Protein AF-A0A947AIE7-F1 (afdb_monomer_lite)

Sequence (116 aa):
MRTQAESRNRYVVKILIRVISNIIIFTGLVLLILVLYNAALGTLSNLVFEGSTDSSLWNVIAIGLSLPVPLHVISIGLLLQKKWLPHRWVKISWIAIILSGCWLGIALFIKLFLLK

Radius of gyration: 18.84 Å; chains: 1; bounding box: 40×26×60 Å

pLDDT: mean 79.63, std 7.39, range [48.53, 90.94]

Structure (mmCIF, N/CA/C/O backbone):
data_AF-A0A947AIE7-F1
#
_entry.id   AF-A0A947AIE7-F1
#
loop_
_atom_site.group_PDB
_atom_site.id
_atom_site.type_symbol
_atom_site.label_atom_id
_atom_site.label_alt_id
_atom_site.label_comp_id
_atom_site.label_asym_id
_atom_site.label_entity_id
_atom_site.label_seq_id
_atom_site.pdbx_PDB_ins_code
_atom_site.Cartn_x
_atom_site.Cartn_y
_atom_site.Cartn_z
_atom_site.occupancy
_atom_site.B_iso_or_equiv
_atom_site.auth_seq_id
_atom_site.auth_comp_id
_atom_site.auth_asym_id
_atom_site.auth_atom_id
_atom_site.pdbx_PDB_model_num
ATOM 1 N N . MET A 1 1 ? -28.083 10.009 35.141 1.00 57.44 1 MET A N 1
ATOM 2 C CA . MET A 1 1 ? -28.561 9.648 33.782 1.00 57.44 1 MET A CA 1
ATOM 3 C C . MET A 1 1 ? -27.660 10.102 32.617 1.00 57.44 1 MET A C 1
ATOM 5 O O . MET A 1 1 ? -27.768 9.503 31.558 1.00 57.44 1 MET A O 1
ATOM 9 N N . ARG A 1 2 ? -26.722 11.060 32.765 1.00 59.16 2 ARG A N 1
ATOM 10 C CA . ARG A 1 2 ? -25.789 11.459 31.674 1.00 59.16 2 ARG A CA 1
ATOM 11 C C . ARG A 1 2 ? -24.783 10.372 31.232 1.00 59.16 2 ARG A C 1
ATOM 13 O O . ARG A 1 2 ? -24.287 10.413 30.114 1.00 59.16 2 ARG A O 1
ATOM 20 N N . THR A 1 3 ? -24.539 9.359 32.061 1.00 70.25 3 THR A N 1
ATOM 21 C CA . THR A 1 3 ? -23.509 8.326 31.848 1.00 70.25 3 THR A CA 1
ATOM 22 C C . THR A 1 3 ? -23.834 7.294 30.759 1.00 70.25 3 THR A C 1
ATOM 24 O O . THR A 1 3 ? -22.915 6.737 30.159 1.00 70.25 3 THR A O 1
ATOM 27 N N . GLN A 1 4 ? -25.113 7.038 30.456 1.00 70.19 4 GLN A N 1
ATOM 28 C CA . GLN A 1 4 ? -25.490 6.068 29.413 1.00 70.19 4 GLN A CA 1
ATOM 29 C C . GLN A 1 4 ? -25.453 6.652 27.992 1.00 70.19 4 GLN A C 1
ATOM 31 O O . GLN A 1 4 ? -25.130 5.939 27.042 1.00 70.19 4 GLN A O 1
ATOM 36 N N . ALA A 1 5 ? -25.727 7.950 27.832 1.00 72.75 5 ALA A N 1
ATOM 37 C CA . ALA A 1 5 ? -25.658 8.610 26.528 1.00 72.75 5 ALA A CA 1
ATOM 38 C C . ALA A 1 5 ? -24.204 8.735 26.030 1.00 72.75 5 ALA A C 1
ATOM 40 O O . ALA A 1 5 ? -23.914 8.431 24.872 1.00 72.75 5 ALA A O 1
ATOM 41 N N . GLU A 1 6 ? -23.265 9.088 26.916 1.00 75.00 6 GLU A N 1
ATOM 42 C CA . GLU A 1 6 ? -21.835 9.158 26.580 1.00 75.00 6 GLU A CA 1
ATOM 43 C C . GLU A 1 6 ? -21.228 7.793 26.245 1.00 75.00 6 GLU A C 1
ATOM 45 O O . GLU A 1 6 ? -20.377 7.690 25.356 1.00 75.00 6 GLU A O 1
ATOM 50 N N . SER A 1 7 ? -21.646 6.726 26.937 1.00 76.00 7 SER A N 1
ATOM 51 C CA 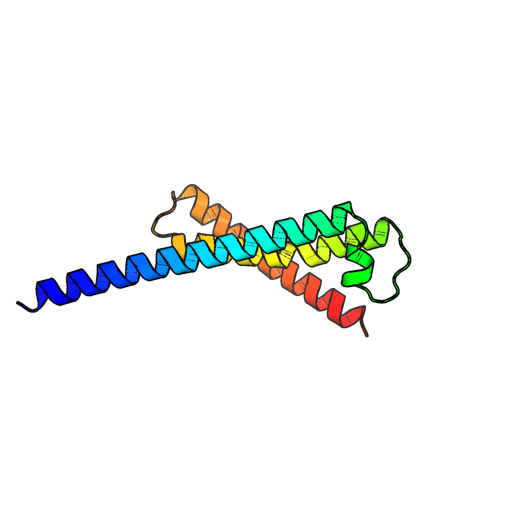. SER A 1 7 ? -21.145 5.384 26.639 1.00 76.00 7 SER A CA 1
ATOM 52 C C . SER A 1 7 ? -21.589 4.946 25.243 1.00 76.00 7 SER A C 1
ATOM 54 O O . SER A 1 7 ? -20.730 4.581 24.436 1.00 76.00 7 SER A O 1
ATOM 56 N N . ARG A 1 8 ? -22.882 5.086 24.913 1.00 80.06 8 ARG A N 1
ATOM 57 C CA . ARG A 1 8 ? -23.438 4.775 23.586 1.00 80.06 8 ARG A CA 1
ATOM 58 C C . ARG A 1 8 ? -22.732 5.559 22.476 1.00 80.06 8 ARG A C 1
ATOM 60 O O . ARG A 1 8 ? -22.344 4.956 21.478 1.00 80.06 8 ARG A O 1
ATOM 67 N N . ASN A 1 9 ? -22.483 6.855 22.671 1.00 83.81 9 ASN A N 1
ATOM 68 C CA . ASN A 1 9 ? -21.818 7.682 21.660 1.00 83.81 9 ASN A CA 1
ATOM 69 C C . ASN A 1 9 ? -20.382 7.195 21.370 1.00 83.81 9 ASN A C 1
ATOM 71 O O . ASN A 1 9 ? -19.982 7.041 20.216 1.00 83.81 9 ASN A O 1
ATOM 75 N N . ARG A 1 10 ? -19.623 6.815 22.410 1.00 82.88 10 ARG A N 1
ATOM 76 C CA . ARG A 1 10 ? -18.279 6.228 22.239 1.00 82.88 10 ARG A CA 1
ATOM 77 C C . ARG A 1 10 ? -18.295 4.887 21.501 1.00 82.88 10 ARG A C 1
ATOM 79 O O . ARG A 1 10 ? -17.338 4.593 20.785 1.00 82.88 10 ARG A O 1
ATOM 86 N N . TYR A 1 11 ? -19.337 4.073 21.665 1.00 84.56 11 TYR A N 1
ATOM 87 C CA . TYR A 1 11 ? -19.480 2.817 20.920 1.00 84.56 11 TYR A CA 1
ATOM 88 C C . TYR A 1 11 ? -19.769 3.060 19.436 1.00 84.56 11 TYR A C 1
ATOM 90 O O . TYR A 1 11 ? -19.112 2.454 18.591 1.00 84.56 11 TYR A O 1
ATOM 98 N N . VAL A 1 12 ? -20.679 3.983 19.114 1.00 87.12 12 VAL A N 1
ATOM 99 C CA . VAL A 1 12 ? -21.018 4.323 17.721 1.00 87.12 12 VAL A CA 1
ATOM 100 C C . VAL A 1 12 ? -19.797 4.868 16.980 1.00 87.12 12 VAL A C 1
ATOM 102 O O . VAL A 1 12 ? -19.469 4.384 15.898 1.00 87.12 12 VAL A O 1
ATOM 105 N N . VAL A 1 13 ? -19.053 5.792 17.597 1.00 85.94 13 VAL A N 1
ATOM 106 C CA . VAL A 1 13 ? -17.818 6.346 17.016 1.00 85.94 13 VAL A CA 1
ATOM 107 C C . VAL A 1 13 ? -16.781 5.250 16.752 1.00 85.94 13 VAL A C 1
ATOM 109 O O . VAL A 1 13 ? -16.167 5.215 15.687 1.00 85.94 13 VAL A O 1
ATOM 112 N N . LYS A 1 14 ? -16.605 4.307 17.685 1.00 84.75 14 LYS A N 1
ATOM 113 C CA . LYS A 1 14 ? -15.694 3.164 17.513 1.00 84.75 14 LYS A CA 1
ATOM 114 C C . LYS A 1 14 ? -16.080 2.276 16.326 1.00 84.75 14 LYS A C 1
ATOM 116 O O . LYS A 1 14 ? -15.194 1.847 15.589 1.00 84.75 14 LYS A O 1
ATOM 121 N N . ILE A 1 15 ? -17.373 2.003 16.147 1.00 88.12 15 ILE A N 1
ATOM 122 C CA . ILE A 1 15 ? -17.880 1.200 15.026 1.00 88.12 15 ILE A CA 1
ATOM 123 C C . ILE A 1 15 ? -17.669 1.944 13.706 1.00 88.12 15 ILE A C 1
ATOM 125 O O . ILE A 1 15 ? -17.127 1.358 12.774 1.00 88.12 15 ILE A O 1
ATOM 129 N N . LEU A 1 16 ? -18.005 3.236 13.646 1.00 88.75 16 LEU A N 1
ATOM 130 C CA . LEU A 1 16 ? -17.799 4.067 12.455 1.00 88.75 16 LEU A CA 1
ATOM 131 C C . LEU A 1 16 ? -16.334 4.086 12.018 1.00 88.75 16 LEU A C 1
ATOM 133 O O . LEU A 1 16 ? -16.043 3.805 10.859 1.00 88.75 16 LEU A O 1
ATOM 137 N N . ILE A 1 17 ? -15.404 4.329 12.947 1.00 86.75 17 ILE A N 1
ATOM 138 C CA . ILE A 1 17 ? -13.964 4.305 12.649 1.00 86.75 17 ILE A CA 1
ATOM 139 C C . ILE A 1 17 ? -13.557 2.941 12.085 1.00 86.75 17 ILE A C 1
ATOM 141 O O . ILE A 1 17 ? -12.791 2.876 11.124 1.00 86.75 17 ILE A O 1
ATOM 145 N N . ARG A 1 18 ? -14.079 1.844 12.645 1.00 85.81 18 ARG A N 1
ATOM 146 C CA . ARG A 1 18 ? -13.770 0.489 12.175 1.00 85.81 18 ARG A CA 1
ATOM 147 C C . ARG A 1 18 ? -14.294 0.237 10.760 1.00 85.81 18 ARG A C 1
ATOM 149 O O . ARG A 1 18 ? -13.549 -0.298 9.944 1.00 85.81 18 ARG A O 1
ATOM 156 N N . VAL A 1 19 ? -15.527 0.653 10.467 1.00 89.44 19 VAL A N 1
ATOM 157 C CA . VAL A 1 19 ? -16.142 0.540 9.134 1.00 89.44 19 VAL A CA 1
ATOM 158 C C . VAL A 1 19 ? -15.362 1.364 8.113 1.00 89.44 19 VAL A C 1
ATOM 160 O O . VAL A 1 19 ? -14.940 0.818 7.099 1.00 89.44 19 VAL A O 1
ATOM 163 N N . ILE A 1 20 ? -15.083 2.636 8.411 1.00 88.88 20 ILE A N 1
ATOM 164 C CA . ILE A 1 20 ? -14.309 3.526 7.531 1.00 88.88 20 ILE A CA 1
ATOM 165 C C . ILE A 1 20 ? -12.923 2.940 7.263 1.00 88.88 20 ILE A C 1
ATOM 167 O O . ILE A 1 20 ? -12.481 2.886 6.121 1.00 88.88 20 ILE A O 1
ATOM 171 N N . SER A 1 21 ? -12.252 2.441 8.299 1.00 85.56 21 SER A N 1
ATOM 172 C CA . SER A 1 21 ? -10.925 1.849 8.133 1.00 85.56 21 SER A CA 1
ATOM 173 C C . SER A 1 21 ? -10.958 0.594 7.258 1.00 85.56 21 SER A C 1
ATOM 175 O O . SER A 1 21 ? -10.076 0.416 6.427 1.00 85.56 21 SER A O 1
ATOM 177 N N . ASN A 1 22 ? -11.983 -0.256 7.401 1.00 87.00 22 ASN A N 1
ATOM 178 C CA . ASN A 1 22 ? -12.164 -1.416 6.525 1.00 87.00 22 ASN A CA 1
ATOM 179 C C . ASN A 1 22 ? -12.408 -0.996 5.072 1.00 87.00 22 ASN A C 1
ATOM 181 O O . ASN A 1 22 ? -11.838 -1.609 4.176 1.00 87.00 22 ASN A O 1
ATOM 185 N N . ILE A 1 23 ? -13.202 0.055 4.839 1.00 90.94 23 ILE A N 1
ATOM 186 C CA . ILE A 1 23 ? -13.426 0.603 3.495 1.00 90.94 23 ILE A CA 1
ATOM 187 C C . ILE A 1 23 ? -12.104 1.097 2.902 1.00 90.94 23 ILE A C 1
ATOM 189 O O . ILE A 1 23 ? -11.785 0.749 1.774 1.00 90.94 23 ILE A O 1
ATOM 193 N N . ILE A 1 24 ? -11.295 1.835 3.668 1.00 87.94 24 ILE A N 1
ATOM 194 C CA . ILE A 1 24 ? -9.983 2.326 3.217 1.00 87.94 24 ILE A CA 1
ATOM 195 C C . ILE A 1 24 ? -9.057 1.161 2.839 1.00 87.94 24 ILE A C 1
ATOM 197 O O . ILE A 1 24 ? -8.460 1.182 1.765 1.00 87.94 24 ILE A O 1
ATOM 201 N N . ILE A 1 25 ? -8.960 0.129 3.686 1.00 86.69 25 ILE A N 1
ATOM 202 C CA . ILE A 1 25 ? -8.151 -1.066 3.391 1.00 86.69 25 ILE A CA 1
ATOM 203 C C . ILE A 1 25 ? -8.665 -1.753 2.123 1.00 86.69 25 ILE A C 1
ATOM 205 O O . ILE A 1 25 ? -7.865 -2.116 1.264 1.00 86.69 25 ILE A O 1
ATOM 209 N N . PHE A 1 26 ? -9.984 -1.905 1.989 1.00 90.06 26 PHE A N 1
ATOM 210 C CA . PHE A 1 26 ? -10.599 -2.531 0.824 1.00 90.06 26 PHE A CA 1
ATOM 211 C C . PHE A 1 26 ? -10.295 -1.751 -0.459 1.00 90.06 26 PHE A C 1
ATOM 213 O O . PHE A 1 26 ? -9.842 -2.341 -1.434 1.00 90.06 26 PHE A O 1
ATOM 220 N N . THR A 1 27 ? -10.432 -0.424 -0.439 1.00 89.31 27 THR A N 1
ATOM 221 C CA . THR A 1 27 ? -10.050 0.447 -1.558 1.00 89.31 27 THR A CA 1
ATOM 222 C C . THR A 1 27 ? -8.571 0.294 -1.909 1.00 89.31 27 THR A C 1
ATOM 224 O O . THR A 1 27 ? -8.227 0.160 -3.081 1.00 89.31 27 THR A O 1
ATOM 227 N N . GLY A 1 28 ? -7.687 0.262 -0.909 1.00 86.31 28 GLY A N 1
ATOM 228 C CA . GLY A 1 28 ? -6.257 0.049 -1.125 1.00 86.31 28 GLY A CA 1
ATOM 229 C C . GLY A 1 28 ? -5.937 -1.318 -1.741 1.00 86.31 28 GLY A C 1
ATOM 230 O O . GLY A 1 28 ? -5.100 -1.401 -2.637 1.00 86.31 28 GLY A O 1
ATOM 231 N N . LEU A 1 29 ? -6.637 -2.379 -1.328 1.00 87.50 29 LEU A N 1
ATOM 232 C CA . LEU A 1 29 ? -6.513 -3.716 -1.921 1.00 87.50 29 LEU A CA 1
ATOM 233 C C . LEU A 1 29 ? -7.025 -3.761 -3.361 1.00 87.50 29 LEU A C 1
ATOM 235 O O . LEU A 1 29 ? -6.365 -4.343 -4.216 1.00 87.50 29 LEU A O 1
ATOM 239 N N . VAL A 1 30 ? -8.162 -3.126 -3.649 1.00 90.81 30 VAL A N 1
ATOM 240 C CA . VAL A 1 30 ? -8.698 -3.032 -5.016 1.00 90.81 30 VAL A CA 1
ATOM 241 C C . VAL A 1 30 ? -7.714 -2.296 -5.925 1.00 90.81 30 VAL A C 1
ATOM 243 O O . VAL A 1 30 ? -7.419 -2.781 -7.014 1.00 90.81 30 VAL A O 1
ATOM 246 N N . LEU A 1 31 ? -7.145 -1.177 -5.465 1.00 87.00 31 LEU A N 1
ATOM 247 C CA . LEU A 1 31 ? -6.102 -0.456 -6.200 1.00 87.00 31 LEU A CA 1
ATOM 248 C C . LEU A 1 31 ? -4.861 -1.327 -6.424 1.00 87.00 31 LEU A C 1
ATOM 250 O O . LEU A 1 31 ? -4.310 -1.326 -7.521 1.00 87.00 31 LEU A O 1
ATOM 254 N N . LEU A 1 32 ? -4.440 -2.101 -5.419 1.00 87.00 32 LEU A N 1
ATOM 255 C CA . LEU A 1 32 ? -3.306 -3.016 -5.549 1.00 87.00 32 LEU A CA 1
ATOM 256 C C . LEU A 1 32 ? -3.566 -4.082 -6.618 1.00 87.00 32 LEU A C 1
ATOM 258 O O . LEU A 1 32 ? -2.719 -4.302 -7.480 1.00 87.00 32 LEU A O 1
ATOM 262 N N . ILE A 1 33 ? -4.742 -4.713 -6.585 1.00 89.06 33 ILE A N 1
ATOM 263 C CA . ILE A 1 33 ? -5.154 -5.717 -7.574 1.00 89.06 33 ILE A CA 1
ATOM 264 C C . ILE A 1 33 ? -5.197 -5.094 -8.967 1.00 89.06 33 ILE A C 1
ATOM 266 O O . ILE A 1 33 ? -4.702 -5.697 -9.911 1.00 89.06 33 ILE A O 1
ATOM 270 N N . LEU A 1 34 ? -5.732 -3.880 -9.099 1.00 87.25 34 LEU A N 1
ATOM 271 C CA . LEU A 1 34 ? -5.816 -3.181 -10.377 1.00 87.25 34 LEU A CA 1
ATOM 272 C C . LEU A 1 34 ? -4.424 -2.863 -10.941 1.00 87.25 34 LEU A C 1
ATOM 274 O O . LEU A 1 34 ? -4.191 -3.065 -12.132 1.00 87.25 34 LEU A O 1
ATOM 278 N N . VAL A 1 35 ? -3.480 -2.429 -10.100 1.00 85.31 35 VAL A N 1
ATOM 279 C CA . VAL A 1 35 ? -2.081 -2.214 -10.507 1.00 85.31 35 VAL A CA 1
ATOM 280 C C . VAL A 1 35 ? -1.436 -3.529 -10.944 1.00 85.31 35 VAL A C 1
ATOM 282 O O . VAL A 1 35 ? -0.843 -3.576 -12.016 1.00 85.31 35 VAL A O 1
ATOM 285 N N . LEU A 1 36 ? -1.585 -4.604 -10.164 1.00 85.75 36 LEU A N 1
ATOM 286 C CA . LEU A 1 36 ? -1.027 -5.920 -10.499 1.00 85.75 36 LEU A CA 1
ATOM 287 C C . LEU A 1 36 ? -1.647 -6.512 -11.772 1.00 85.75 36 LEU A C 1
ATOM 289 O O . LEU A 1 36 ? -0.940 -7.117 -12.572 1.00 85.75 36 LEU A O 1
ATOM 293 N N . TYR A 1 37 ? -2.945 -6.310 -11.983 1.00 88.12 37 TYR A N 1
ATOM 294 C CA . TYR A 1 37 ? -3.657 -6.760 -13.174 1.00 88.12 37 TYR A CA 1
ATOM 295 C C . TYR A 1 37 ? -3.151 -6.042 -14.431 1.00 88.12 37 TYR A C 1
ATOM 297 O O . TYR A 1 37 ? -2.772 -6.694 -15.401 1.00 88.12 37 TYR A O 1
ATOM 305 N N . ASN A 1 38 ? -3.052 -4.709 -14.399 1.00 83.12 38 ASN A N 1
ATOM 306 C CA . ASN A 1 38 ? -2.508 -3.938 -15.523 1.00 83.12 38 ASN A CA 1
ATOM 307 C C . ASN A 1 38 ? -1.009 -4.204 -15.744 1.00 83.12 38 ASN A C 1
ATOM 309 O O . ASN A 1 38 ? -0.541 -4.207 -16.879 1.00 83.12 38 ASN A O 1
ATOM 313 N N . ALA A 1 39 ? -0.257 -4.468 -14.673 1.00 82.44 39 ALA A N 1
ATOM 314 C CA . ALA A 1 39 ? 1.140 -4.881 -14.756 1.00 82.44 39 ALA A CA 1
ATOM 315 C C . ALA A 1 39 ? 1.297 -6.225 -15.477 1.00 82.44 39 ALA A C 1
ATOM 317 O O . ALA A 1 39 ? 2.153 -6.354 -16.353 1.00 82.44 39 ALA A O 1
ATOM 318 N N . ALA A 1 40 ? 0.456 -7.207 -15.129 1.00 84.12 40 ALA A N 1
ATOM 319 C CA . ALA A 1 40 ? 0.447 -8.536 -15.737 1.00 84.12 40 ALA A CA 1
ATOM 320 C C . ALA A 1 40 ? 0.019 -8.502 -17.211 1.00 84.12 40 ALA A C 1
ATOM 322 O O . ALA A 1 40 ? 0.527 -9.282 -18.011 1.00 84.12 40 ALA A O 1
ATOM 323 N N . LEU A 1 41 ? -0.872 -7.576 -17.575 1.00 84.50 41 LEU A N 1
ATOM 324 C CA . LEU A 1 41 ? -1.268 -7.331 -18.963 1.00 84.50 41 LEU A CA 1
ATOM 325 C C . LEU A 1 41 ? -0.236 -6.530 -19.770 1.00 84.50 41 LEU A C 1
ATOM 327 O O . LEU A 1 41 ? -0.387 -6.407 -20.981 1.00 84.50 41 LEU A O 1
ATOM 331 N N . GLY A 1 42 ? 0.788 -5.961 -19.127 1.00 77.06 42 GLY A N 1
ATOM 332 C CA . GLY A 1 42 ? 1.769 -5.099 -19.791 1.00 77.06 42 GLY A CA 1
ATOM 333 C C . GLY A 1 42 ? 1.248 -3.708 -20.164 1.00 77.06 42 GLY A C 1
ATOM 334 O O . GLY A 1 42 ? 1.996 -2.910 -20.712 1.00 77.06 42 GLY A O 1
ATOM 335 N N . THR A 1 43 ? -0.004 -3.381 -19.838 1.00 79.88 43 THR A N 1
ATOM 336 C CA . THR A 1 43 ? -0.653 -2.109 -20.194 1.00 79.88 43 THR A CA 1
ATOM 337 C C . THR A 1 43 ? -0.388 -0.991 -19.185 1.00 79.88 43 THR A C 1
ATOM 339 O O . THR A 1 43 ? -0.759 0.159 -19.421 1.00 79.88 43 THR A O 1
ATOM 342 N N . LEU A 1 44 ? 0.254 -1.299 -18.052 1.00 77.50 44 LEU A N 1
ATOM 343 C CA . LEU A 1 44 ? 0.504 -0.325 -16.990 1.00 77.50 44 LEU A CA 1
ATOM 344 C C . LEU A 1 44 ? 1.435 0.811 -17.438 1.00 77.50 44 LEU A C 1
ATOM 346 O O . LEU A 1 44 ? 1.221 1.952 -17.038 1.00 77.50 44 LEU A O 1
ATOM 350 N N . SER A 1 45 ? 2.433 0.532 -18.283 1.00 75.69 45 SER A N 1
ATOM 351 C CA . SER A 1 45 ? 3.316 1.573 -18.826 1.00 75.69 45 SER A CA 1
ATOM 352 C C . SER A 1 45 ? 2.543 2.597 -19.651 1.00 75.69 45 SER A C 1
ATOM 354 O O . SER A 1 45 ? 2.736 3.786 -19.436 1.00 75.69 45 SER A O 1
ATOM 356 N N . ASN A 1 46 ? 1.599 2.157 -20.488 1.00 77.12 46 ASN A N 1
ATOM 357 C CA . ASN A 1 46 ? 0.758 3.044 -21.300 1.00 77.12 46 ASN A CA 1
ATOM 358 C C . ASN A 1 46 ? -0.197 3.903 -20.457 1.00 77.12 46 ASN A C 1
ATOM 360 O O . ASN A 1 46 ? -0.488 5.038 -20.821 1.00 77.12 46 ASN A O 1
ATOM 364 N N . LEU A 1 47 ? -0.666 3.385 -19.317 1.00 75.69 47 LEU A N 1
ATOM 365 C CA . LEU A 1 47 ? -1.517 4.134 -18.382 1.00 75.69 47 LEU A CA 1
ATOM 366 C C . LEU A 1 47 ? -0.741 5.176 -17.562 1.00 75.69 47 LEU A C 1
ATOM 368 O O . LEU A 1 47 ? -1.315 6.173 -17.127 1.00 75.69 47 LEU A O 1
ATOM 372 N N . VAL A 1 48 ? 0.540 4.923 -17.286 1.00 76.00 48 VAL A N 1
ATOM 373 C CA . VAL A 1 48 ? 1.380 5.800 -16.452 1.00 76.00 48 VAL A CA 1
ATOM 374 C C . VAL A 1 48 ? 2.160 6.809 -17.296 1.00 76.00 48 VAL A C 1
ATOM 376 O O . VAL A 1 48 ? 2.326 7.954 -16.871 1.00 76.00 48 VAL A O 1
ATOM 379 N N . PHE A 1 49 ? 2.615 6.388 -18.472 1.00 76.00 49 PHE A N 1
ATOM 380 C CA . PHE A 1 49 ? 3.402 7.154 -19.427 1.00 76.00 49 PHE A CA 1
ATOM 381 C C . PHE A 1 49 ? 2.703 7.094 -20.791 1.00 76.00 49 PHE A C 1
ATOM 383 O O . PHE A 1 49 ? 2.861 6.127 -21.544 1.00 76.00 49 PHE A O 1
ATOM 390 N N . GLU A 1 50 ? 1.917 8.128 -21.101 1.00 69.88 50 GLU A N 1
ATOM 391 C CA . GLU A 1 50 ? 1.264 8.269 -22.405 1.00 69.88 50 GLU A CA 1
ATOM 392 C C . GLU A 1 50 ? 2.328 8.253 -23.517 1.00 69.88 50 GLU A C 1
ATOM 394 O O . GLU A 1 50 ? 3.235 9.083 -23.537 1.00 69.88 50 GLU A O 1
ATOM 399 N N . GLY A 1 51 ? 2.250 7.276 -24.427 1.00 66.25 51 GLY A N 1
ATOM 400 C CA . GLY A 1 51 ? 3.174 7.154 -25.562 1.00 66.25 51 GLY A CA 1
ATOM 401 C C . GLY A 1 51 ? 4.486 6.408 -25.287 1.00 66.25 51 GLY A C 1
ATOM 402 O O . GLY A 1 51 ? 5.358 6.389 -26.156 1.00 66.25 51 GLY A O 1
ATOM 403 N N . SER A 1 52 ? 4.652 5.772 -24.121 1.00 63.88 52 SER A N 1
ATOM 404 C CA . SER A 1 52 ? 5.800 4.884 -23.887 1.00 63.88 52 SER A CA 1
ATOM 405 C C . SER A 1 52 ? 5.668 3.583 -24.692 1.00 63.88 52 SER A C 1
ATOM 407 O O . SER A 1 52 ? 4.672 2.879 -24.605 1.00 63.88 52 SER A O 1
ATOM 409 N N . THR A 1 53 ? 6.679 3.243 -25.495 1.00 61.25 53 THR A N 1
ATOM 410 C CA . THR A 1 53 ? 6.752 1.947 -26.199 1.00 61.25 53 THR A CA 1
ATOM 411 C C . THR A 1 53 ? 6.653 0.776 -25.218 1.00 61.25 53 THR A C 1
ATOM 413 O O . THR A 1 53 ? 7.302 0.838 -24.171 1.00 61.25 53 THR A O 1
ATOM 416 N N . ASP A 1 54 ? 5.923 -0.289 -25.594 1.00 64.88 54 ASP A N 1
ATOM 417 C CA . ASP A 1 54 ? 5.720 -1.559 -24.862 1.00 64.88 54 ASP A CA 1
ATOM 418 C C . ASP A 1 54 ? 7.045 -2.290 -24.564 1.00 64.88 54 ASP A C 1
ATOM 420 O O . ASP A 1 54 ? 7.381 -3.335 -25.122 1.00 64.88 54 ASP A O 1
ATOM 424 N N . SER A 1 55 ? 7.852 -1.715 -23.684 1.00 73.06 55 SER A N 1
ATOM 425 C CA . SER A 1 55 ? 9.130 -2.254 -23.250 1.00 73.06 55 SER A CA 1
ATOM 426 C C . SER A 1 55 ? 9.011 -2.680 -21.796 1.00 73.06 55 SER A C 1
ATOM 428 O O . SER A 1 55 ? 8.497 -1.953 -20.940 1.00 73.06 55 SER A O 1
ATOM 430 N N . SER A 1 56 ? 9.506 -3.885 -21.511 1.00 76.50 56 SER A N 1
ATOM 431 C CA . SER A 1 56 ? 9.425 -4.511 -20.189 1.00 76.50 56 SER A CA 1
ATOM 432 C C . SER A 1 56 ? 10.016 -3.629 -19.086 1.00 76.50 56 SER A C 1
ATOM 434 O O . SER A 1 56 ? 9.495 -3.614 -17.972 1.00 76.50 56 SER A O 1
ATOM 436 N N . LEU A 1 57 ? 11.043 -2.835 -19.404 1.00 80.62 57 LEU A N 1
ATOM 437 C CA . LEU A 1 57 ? 11.653 -1.876 -18.483 1.00 80.62 57 LEU A CA 1
ATOM 438 C C . LEU A 1 57 ? 10.675 -0.776 -18.057 1.00 80.62 57 LEU A C 1
ATOM 440 O O . LEU A 1 57 ? 10.575 -0.480 -16.867 1.00 80.62 57 LEU A O 1
ATOM 444 N N . TRP A 1 58 ? 9.913 -0.208 -18.993 1.00 79.06 58 TRP A N 1
ATOM 445 C CA . TRP A 1 58 ? 8.914 0.818 -18.681 1.00 79.06 58 TRP A CA 1
ATOM 446 C C . TRP A 1 58 ? 7.761 0.254 -17.856 1.00 79.06 58 TRP A C 1
ATOM 448 O O . TRP A 1 58 ? 7.276 0.930 -16.950 1.00 79.06 58 TRP A O 1
ATOM 458 N N . ASN A 1 59 ? 7.380 -1.003 -18.094 1.00 79.06 59 ASN A N 1
ATOM 459 C CA . ASN A 1 59 ? 6.383 -1.681 -17.270 1.00 79.06 59 ASN A CA 1
ATOM 460 C C . ASN A 1 59 ? 6.889 -1.884 -15.826 1.00 79.06 59 ASN A C 1
ATOM 462 O O . ASN A 1 59 ? 6.175 -1.577 -14.875 1.00 79.06 59 ASN A O 1
ATOM 466 N N . VAL A 1 60 ? 8.150 -2.295 -15.630 1.00 80.62 60 VAL A N 1
ATOM 467 C CA . VAL A 1 60 ? 8.756 -2.417 -14.286 1.00 80.62 60 VAL A CA 1
ATOM 468 C C . VAL A 1 60 ? 8.812 -1.066 -13.564 1.00 80.62 60 VAL A C 1
ATOM 470 O O . VAL A 1 60 ? 8.474 -0.982 -12.380 1.00 80.62 60 VAL A O 1
ATOM 473 N N . ILE A 1 61 ? 9.179 0.006 -14.270 1.00 80.94 61 ILE A N 1
ATOM 474 C CA . ILE A 1 61 ? 9.193 1.365 -13.710 1.00 80.94 61 ILE A CA 1
ATOM 475 C C . ILE A 1 61 ? 7.769 1.807 -13.337 1.00 80.94 61 ILE A C 1
ATOM 477 O O . ILE A 1 61 ? 7.551 2.317 -12.236 1.00 80.94 61 ILE A O 1
ATOM 481 N N . ALA A 1 62 ? 6.780 1.557 -14.199 1.00 80.75 62 ALA A N 1
ATOM 482 C CA . ALA A 1 62 ? 5.376 1.874 -13.939 1.00 80.75 62 ALA A CA 1
ATOM 483 C C . ALA A 1 62 ? 4.826 1.128 -12.712 1.00 80.75 62 AL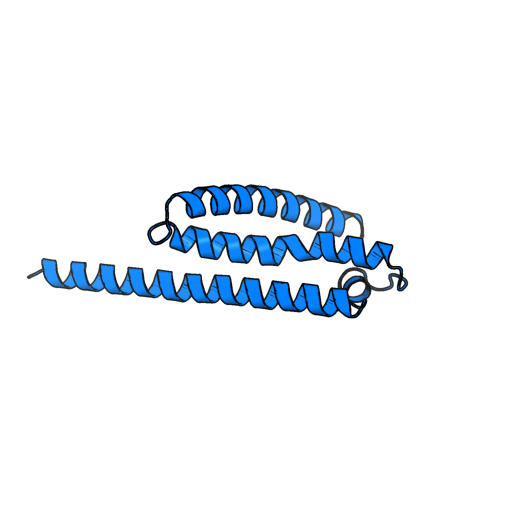A A C 1
ATOM 485 O O . ALA A 1 62 ? 4.102 1.722 -11.907 1.00 80.75 62 ALA A O 1
ATOM 486 N N . ILE A 1 63 ? 5.219 -0.136 -12.514 1.00 82.56 63 ILE A N 1
ATOM 487 C CA . ILE A 1 63 ? 4.889 -0.921 -11.314 1.00 82.56 63 ILE A CA 1
ATOM 488 C C . ILE A 1 63 ? 5.483 -0.247 -10.073 1.00 82.56 63 ILE A C 1
ATOM 490 O O . ILE A 1 63 ? 4.766 0.002 -9.100 1.00 82.56 63 ILE A O 1
ATOM 494 N N . GLY A 1 64 ? 6.771 0.103 -10.124 1.00 81.50 64 GLY A N 1
ATOM 495 C CA . GLY A 1 64 ? 7.479 0.763 -9.024 1.00 81.50 64 GLY A CA 1
ATOM 496 C C . GLY A 1 64 ? 6.894 2.125 -8.635 1.00 81.50 64 GLY A C 1
ATOM 497 O O . GLY A 1 64 ? 6.924 2.489 -7.459 1.00 81.50 64 GLY A O 1
ATOM 498 N N . LEU A 1 65 ? 6.320 2.859 -9.591 1.00 81.62 65 LEU A N 1
ATOM 499 C CA . LEU A 1 65 ? 5.653 4.143 -9.352 1.00 81.62 65 LEU A CA 1
ATOM 500 C C . LEU A 1 65 ? 4.198 3.996 -8.889 1.00 81.62 65 LEU A C 1
ATOM 502 O O . LEU A 1 65 ? 3.695 4.871 -8.185 1.00 81.62 65 LEU A O 1
ATOM 506 N N . SER A 1 66 ? 3.530 2.902 -9.258 1.00 81.88 66 SER A N 1
ATOM 507 C CA . SER A 1 66 ? 2.102 2.690 -8.985 1.00 81.88 66 SER A CA 1
ATOM 508 C C . SER A 1 66 ? 1.830 1.923 -7.690 1.00 81.88 66 SER A C 1
ATOM 510 O O . SER A 1 66 ? 0.806 2.159 -7.058 1.00 81.88 66 SER A O 1
ATOM 512 N N . LEU A 1 67 ? 2.739 1.044 -7.254 1.00 81.31 67 LEU A N 1
ATOM 513 C CA . LEU A 1 67 ? 2.666 0.294 -5.986 1.00 81.31 67 LEU A CA 1
ATOM 514 C C . LEU A 1 67 ? 2.623 1.133 -4.688 1.00 81.31 67 LEU A C 1
ATOM 516 O O . LEU A 1 67 ? 1.961 0.705 -3.737 1.00 81.31 67 LEU A O 1
ATOM 520 N N . PRO A 1 68 ? 3.289 2.298 -4.581 1.00 81.62 68 PRO A N 1
ATOM 521 C CA . PRO A 1 68 ? 3.339 3.062 -3.334 1.00 81.62 68 PRO A CA 1
ATOM 522 C C . PRO A 1 68 ? 1.968 3.558 -2.889 1.00 81.62 68 PRO A C 1
ATOM 524 O O . PRO A 1 68 ? 1.670 3.538 -1.700 1.00 81.62 68 PRO A O 1
ATOM 527 N N . VAL A 1 69 ? 1.119 3.961 -3.838 1.00 81.00 69 VAL A N 1
ATOM 528 C CA . VAL A 1 69 ? -0.224 4.498 -3.575 1.00 81.00 69 VAL A CA 1
ATOM 529 C C . VAL A 1 69 ? -1.121 3.477 -2.854 1.00 81.00 69 VAL A C 1
ATOM 531 O O . VAL A 1 69 ? -1.552 3.771 -1.736 1.00 81.00 69 VAL A O 1
ATOM 534 N N . PRO A 1 70 ? -1.388 2.270 -3.396 1.00 84.31 70 PRO A N 1
ATOM 535 C CA . PRO A 1 70 ? -2.214 1.280 -2.715 1.00 84.31 70 PRO A CA 1
ATOM 536 C C . PRO A 1 70 ? -1.600 0.821 -1.391 1.00 84.31 70 PRO A C 1
ATOM 538 O O . PRO A 1 70 ? -2.322 0.689 -0.402 1.00 84.31 70 PRO A O 1
ATOM 541 N N . LEU A 1 71 ? -0.273 0.642 -1.326 1.00 83.19 71 LEU A N 1
ATOM 542 C CA . LEU A 1 71 ? 0.410 0.276 -0.081 1.00 83.19 71 LEU A CA 1
ATOM 543 C C . LEU A 1 71 ? 0.241 1.351 1.001 1.00 83.19 71 LEU A C 1
ATOM 545 O O . LEU A 1 71 ? -0.008 1.018 2.163 1.00 83.19 71 LEU A O 1
ATOM 549 N N . HIS A 1 72 ? 0.319 2.630 0.634 1.00 83.94 72 HIS A N 1
ATOM 550 C CA . HIS A 1 72 ? 0.107 3.742 1.555 1.00 83.94 72 HIS A CA 1
ATOM 551 C C . HIS A 1 72 ? -1.335 3.773 2.076 1.00 83.94 72 HIS A C 1
ATOM 553 O O . HIS A 1 72 ? -1.554 3.859 3.285 1.00 83.94 72 HIS A O 1
ATOM 559 N N . VAL A 1 73 ? -2.320 3.609 1.187 1.00 84.69 73 VAL A N 1
ATOM 560 C CA . VAL A 1 73 ? -3.751 3.571 1.540 1.00 84.69 73 VAL A CA 1
ATOM 561 C C . VAL A 1 73 ? -4.060 2.414 2.498 1.00 84.69 73 VAL A C 1
ATOM 563 O O . VAL A 1 73 ? -4.694 2.629 3.536 1.00 84.69 73 VAL A O 1
ATOM 566 N N . ILE A 1 74 ? -3.556 1.206 2.218 1.00 84.81 74 ILE A N 1
ATOM 567 C CA . ILE A 1 74 ? -3.702 0.048 3.119 1.00 84.81 74 ILE A CA 1
ATOM 568 C C . ILE A 1 74 ? -3.076 0.357 4.483 1.00 84.81 74 ILE A C 1
ATOM 570 O O . ILE A 1 74 ? -3.678 0.090 5.526 1.00 84.81 74 ILE A O 1
ATOM 574 N N . SER A 1 75 ? -1.887 0.960 4.488 1.00 82.25 75 SER A N 1
ATOM 575 C CA . SER A 1 75 ? -1.164 1.263 5.722 1.00 82.25 75 SER A CA 1
ATOM 576 C C . SER A 1 75 ? -1.892 2.303 6.586 1.00 82.25 75 SER A C 1
ATOM 578 O O . SER A 1 75 ? -1.968 2.127 7.805 1.00 82.25 75 SER A O 1
ATOM 580 N N . ILE A 1 76 ? -2.505 3.331 5.980 1.00 82.88 76 ILE A N 1
ATOM 581 C CA . ILE A 1 76 ? -3.376 4.297 6.677 1.00 82.88 76 ILE A CA 1
ATOM 582 C C . ILE A 1 76 ? -4.568 3.579 7.316 1.00 82.88 76 ILE A C 1
ATOM 584 O O . ILE A 1 76 ? -4.851 3.784 8.500 1.00 82.88 76 ILE A O 1
ATOM 588 N N . GLY A 1 77 ? -5.243 2.711 6.560 1.00 82.94 77 GLY A N 1
ATOM 589 C CA . GLY A 1 77 ? -6.375 1.936 7.062 1.00 82.94 77 GLY A CA 1
ATOM 590 C C . GLY A 1 77 ? -6.000 1.046 8.253 1.00 82.94 77 GLY A C 1
ATOM 591 O O . GLY A 1 77 ? -6.704 1.028 9.266 1.00 82.94 77 GLY A O 1
ATOM 592 N N . LEU A 1 78 ? -4.838 0.389 8.195 1.00 82.69 78 LEU A N 1
ATOM 593 C CA . LEU A 1 78 ? -4.302 -0.394 9.313 1.00 82.69 78 LEU A CA 1
ATOM 594 C C . LEU A 1 78 ? -3.943 0.481 10.524 1.00 82.69 78 LEU A C 1
ATOM 596 O 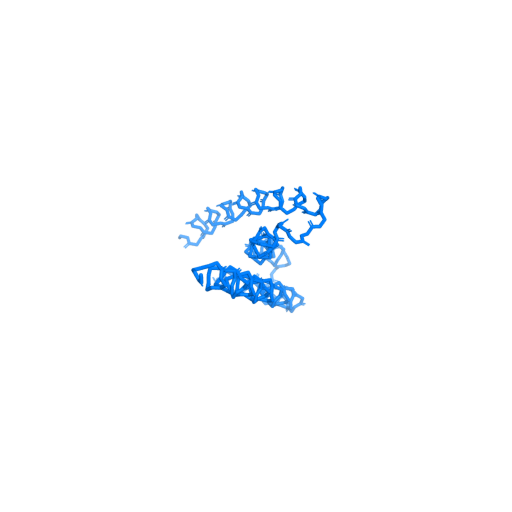O . LEU A 1 78 ? -4.201 0.091 11.665 1.00 82.69 78 LEU A O 1
ATOM 600 N N . LEU A 1 79 ? -3.379 1.675 10.320 1.00 82.44 79 LEU A N 1
ATOM 601 C CA . LEU A 1 79 ? -3.032 2.571 11.427 1.00 82.44 79 LEU A CA 1
ATOM 602 C C . LEU A 1 79 ? -4.272 3.163 12.109 1.00 82.44 79 LEU A C 1
ATOM 604 O O . LEU A 1 79 ? -4.283 3.293 13.337 1.00 82.44 79 LEU A O 1
ATOM 608 N N . LEU A 1 80 ? -5.342 3.451 11.365 1.00 80.75 80 LEU A N 1
ATOM 609 C CA . LEU A 1 80 ? -6.633 3.832 11.953 1.00 80.75 80 LEU A CA 1
ATOM 610 C C . LEU A 1 80 ? -7.195 2.718 12.856 1.00 80.75 80 LEU A C 1
ATOM 612 O O . LEU A 1 80 ? -7.807 2.998 13.891 1.00 80.75 80 LEU A O 1
ATOM 616 N N . GLN A 1 81 ? -6.884 1.455 12.549 1.00 82.06 81 GLN A N 1
ATOM 617 C CA . GLN A 1 81 ? -7.222 0.290 13.369 1.00 82.06 81 GLN A CA 1
ATOM 618 C C . GLN A 1 81 ? -6.181 -0.052 14.449 1.00 82.06 81 GLN A C 1
ATOM 620 O O . GLN A 1 81 ? -6.355 -1.048 15.151 1.00 82.06 81 GLN A O 1
ATOM 625 N N . LYS A 1 82 ? -5.139 0.767 14.679 1.00 77.56 82 LYS A N 1
ATOM 626 C CA . LYS A 1 82 ? -4.033 0.436 15.611 1.00 77.56 82 LYS A CA 1
ATOM 627 C C . LYS A 1 82 ? -4.474 0.052 17.026 1.00 77.56 82 LYS A C 1
ATOM 629 O O . LYS A 1 82 ? -3.790 -0.710 17.694 1.00 77.56 82 LYS A O 1
ATOM 634 N N . LYS A 1 83 ? -5.608 0.587 17.500 1.00 74.19 83 LYS A N 1
ATOM 635 C CA . LYS A 1 83 ? -6.169 0.274 18.830 1.00 74.19 83 LYS A CA 1
ATOM 636 C C . LYS A 1 83 ? -6.747 -1.144 18.933 1.00 74.19 83 LYS A C 1
ATOM 638 O O . LYS A 1 83 ? -7.023 -1.590 20.039 1.00 74.19 83 LYS A O 1
ATOM 643 N N . TRP A 1 84 ? -6.961 -1.807 17.801 1.00 75.75 84 TRP A N 1
ATOM 644 C CA . TRP A 1 84 ? -7.608 -3.114 17.675 1.00 75.75 84 TRP A CA 1
ATOM 645 C C . TRP A 1 84 ? -6.654 -4.175 17.110 1.00 75.75 84 TRP A C 1
ATOM 647 O O . TRP A 1 84 ? -7.004 -5.350 17.076 1.00 75.75 84 TRP A O 1
ATOM 657 N N . LEU A 1 85 ? -5.462 -3.766 16.665 1.00 72.25 85 LEU A N 1
ATOM 658 C CA . LEU A 1 85 ? -4.442 -4.639 16.098 1.00 72.25 85 LEU A CA 1
ATOM 659 C C . LEU A 1 85 ? -3.435 -5.087 17.168 1.00 72.25 85 LEU A C 1
ATOM 661 O O . LEU A 1 85 ? -3.103 -4.315 18.073 1.00 72.25 85 LEU A O 1
ATOM 665 N N . PRO A 1 86 ? -2.882 -6.308 17.051 1.00 79.56 86 PRO A N 1
ATOM 666 C CA . PRO A 1 86 ? -1.798 -6.756 17.913 1.00 79.56 86 PRO A CA 1
ATOM 667 C C . PRO A 1 86 ? -0.585 -5.829 17.775 1.00 79.56 86 PRO A C 1
ATOM 669 O O . PRO A 1 86 ? -0.236 -5.398 16.677 1.00 79.56 86 PRO A O 1
ATOM 672 N N . HIS A 1 87 ? 0.115 -5.576 18.882 1.00 74.75 87 HIS A N 1
ATOM 673 C CA . HIS A 1 87 ? 1.196 -4.584 18.972 1.00 74.75 87 HIS A CA 1
ATOM 674 C C . HIS A 1 87 ? 2.318 -4.759 17.923 1.00 74.75 87 HIS A C 1
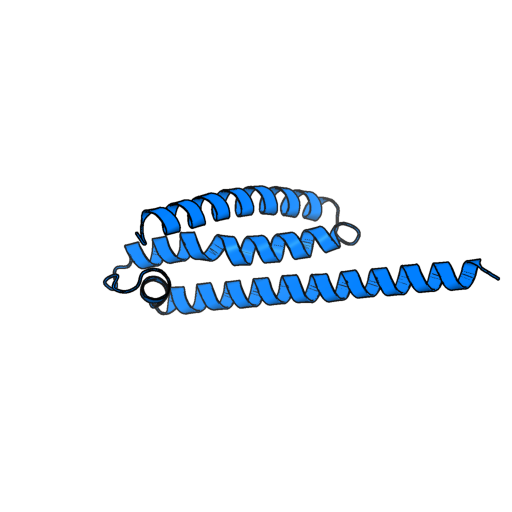ATOM 676 O O . HIS A 1 87 ? 2.942 -3.787 17.501 1.00 74.75 87 HIS A O 1
ATOM 682 N N . ARG A 1 88 ? 2.551 -5.997 17.458 1.00 80.81 88 ARG A N 1
ATOM 683 C CA . ARG A 1 88 ? 3.519 -6.316 16.392 1.00 80.81 88 ARG A CA 1
ATOM 684 C C . ARG A 1 88 ? 3.130 -5.697 15.047 1.00 80.81 88 ARG A C 1
ATOM 686 O O . ARG A 1 88 ? 3.977 -5.111 14.382 1.00 80.81 88 ARG A O 1
ATOM 693 N N . TRP A 1 89 ? 1.850 -5.762 14.688 1.00 77.62 89 TRP A N 1
ATOM 694 C CA . TRP A 1 89 ? 1.336 -5.211 13.435 1.00 77.62 89 TRP A CA 1
ATOM 695 C C . TRP A 1 89 ? 1.371 -3.687 13.424 1.00 77.62 89 TRP A C 1
ATOM 697 O O . TRP A 1 89 ? 1.649 -3.099 12.392 1.00 77.62 89 TRP A O 1
ATOM 707 N N . VAL A 1 90 ? 1.198 -3.041 14.580 1.00 76.75 90 VAL A N 1
ATOM 708 C CA . VAL A 1 90 ? 1.275 -1.575 14.688 1.00 76.75 90 VAL A CA 1
ATOM 709 C C . VAL A 1 90 ? 2.659 -1.051 14.300 1.00 76.75 90 VAL A C 1
ATOM 711 O O . VAL A 1 90 ? 2.750 -0.056 13.584 1.00 76.75 90 VAL A O 1
ATOM 714 N N . LYS A 1 91 ? 3.736 -1.728 14.727 1.00 80.12 91 LYS A N 1
ATOM 715 C CA . LYS A 1 91 ? 5.109 -1.350 14.353 1.00 80.12 91 LYS A CA 1
ATOM 716 C C . LYS A 1 91 ? 5.340 -1.502 12.850 1.00 80.12 91 LYS A C 1
ATOM 718 O O . LYS A 1 91 ? 5.891 -0.598 12.230 1.00 80.12 91 LYS A O 1
ATOM 723 N N . ILE A 1 92 ? 4.872 -2.611 12.274 1.00 79.00 92 ILE A N 1
ATOM 724 C CA . ILE A 1 92 ? 4.979 -2.880 10.835 1.00 79.00 92 ILE A CA 1
ATOM 725 C C . ILE A 1 92 ? 4.211 -1.821 10.041 1.00 79.00 92 ILE A C 1
ATOM 727 O O . ILE A 1 92 ? 4.777 -1.238 9.125 1.00 79.00 92 ILE A O 1
ATOM 731 N N . SER A 1 93 ? 2.973 -1.502 10.430 1.00 76.06 93 SER A N 1
ATOM 732 C CA . SER A 1 93 ? 2.174 -0.466 9.766 1.00 76.06 93 SER A CA 1
ATOM 733 C C . SER A 1 93 ? 2.833 0.909 9.843 1.00 76.06 93 SER A C 1
ATOM 735 O O . SER A 1 93 ? 2.768 1.668 8.885 1.00 76.06 93 SER A O 1
ATOM 737 N N . TRP A 1 94 ? 3.490 1.244 10.956 1.00 78.81 94 TRP A N 1
ATOM 738 C CA . TRP A 1 94 ? 4.168 2.533 11.100 1.00 78.81 94 TRP A CA 1
ATOM 739 C C . TRP A 1 94 ? 5.379 2.653 10.168 1.00 78.81 94 TRP A C 1
ATOM 741 O O . TRP A 1 94 ? 5.525 3.652 9.465 1.00 78.81 94 TRP A O 1
ATOM 751 N N . ILE A 1 95 ? 6.196 1.598 10.102 1.00 80.81 95 ILE A N 1
ATOM 752 C CA . ILE A 1 95 ? 7.312 1.511 9.152 1.00 80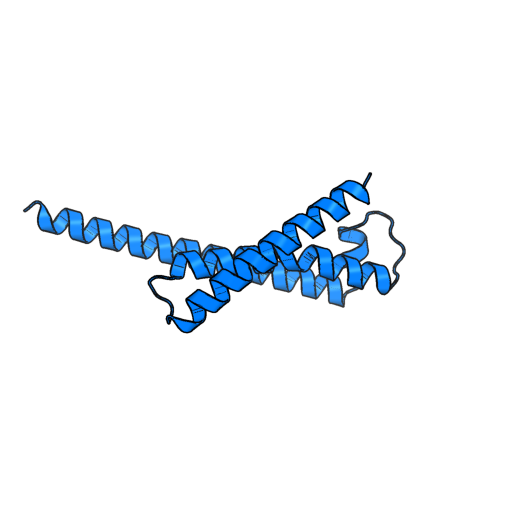.81 95 ILE A CA 1
ATOM 753 C C . ILE A 1 95 ? 6.778 1.558 7.717 1.00 80.81 95 ILE A C 1
ATOM 755 O O . ILE A 1 95 ? 7.298 2.313 6.902 1.00 80.81 95 ILE A O 1
ATOM 759 N N . ALA A 1 96 ? 5.705 0.821 7.421 1.00 76.88 96 ALA A N 1
ATOM 760 C CA . ALA A 1 96 ? 5.079 0.802 6.103 1.00 76.88 96 ALA A CA 1
ATOM 761 C C . ALA A 1 96 ? 4.554 2.183 5.685 1.00 76.88 96 ALA A C 1
ATOM 763 O O . ALA A 1 96 ? 4.683 2.542 4.520 1.00 76.88 96 ALA A O 1
ATOM 764 N N . ILE A 1 97 ? 4.029 2.997 6.607 1.00 80.50 97 ILE A N 1
ATOM 765 C CA . ILE A 1 97 ? 3.593 4.373 6.308 1.00 80.50 97 ILE A CA 1
ATOM 766 C C . ILE A 1 97 ? 4.772 5.271 5.967 1.00 80.50 97 ILE A C 1
ATOM 768 O O . ILE A 1 97 ? 4.688 6.012 4.993 1.00 80.50 97 ILE A O 1
ATOM 772 N N . ILE A 1 98 ? 5.861 5.213 6.734 1.00 82.12 98 ILE A N 1
ATOM 773 C CA . ILE A 1 98 ? 7.045 6.033 6.447 1.00 82.12 98 ILE A CA 1
ATOM 774 C C . ILE A 1 98 ? 7.671 5.616 5.127 1.00 82.12 98 ILE A C 1
ATOM 776 O O . ILE A 1 98 ? 7.953 6.467 4.286 1.00 82.12 98 ILE A O 1
ATOM 780 N N . LEU A 1 99 ? 7.858 4.312 4.934 1.00 81.81 99 LEU A N 1
ATOM 781 C CA . LEU A 1 99 ? 8.482 3.784 3.733 1.00 81.81 99 LEU A CA 1
ATOM 782 C C . LEU A 1 99 ? 7.615 4.075 2.503 1.00 81.81 99 LEU A C 1
ATOM 784 O O . LEU A 1 99 ? 8.126 4.593 1.517 1.00 81.81 99 LEU A O 1
ATOM 788 N N . SER A 1 100 ? 6.301 3.826 2.576 1.00 77.44 100 SER A N 1
ATOM 789 C CA . SER A 1 100 ? 5.377 4.127 1.473 1.00 77.44 100 SER A CA 1
ATOM 790 C C . SER A 1 100 ? 5.201 5.622 1.245 1.00 77.44 100 SER A C 1
ATOM 792 O O . SER A 1 100 ? 5.093 6.022 0.098 1.00 77.44 100 SER A O 1
ATOM 794 N N . GLY A 1 101 ? 5.204 6.456 2.288 1.00 76.75 101 GLY A N 1
ATOM 795 C CA . GLY A 1 101 ? 5.107 7.910 2.157 1.00 76.75 101 GLY A CA 1
ATOM 796 C C . GLY A 1 101 ? 6.354 8.510 1.510 1.00 76.75 101 GLY A C 1
ATOM 797 O O . GLY A 1 101 ? 6.240 9.317 0.591 1.00 76.75 101 GLY A O 1
ATOM 798 N N . CYS A 1 102 ? 7.541 8.062 1.929 1.00 83.62 102 CYS A N 1
ATOM 799 C CA . CYS A 1 102 ? 8.807 8.441 1.303 1.00 83.62 102 CYS A CA 1
ATOM 800 C C . CYS A 1 102 ? 8.853 7.979 -0.161 1.00 83.62 102 CYS A C 1
ATOM 802 O O . CYS A 1 102 ? 9.142 8.770 -1.057 1.00 83.62 102 CYS A O 1
ATOM 804 N N . TRP A 1 103 ? 8.471 6.726 -0.420 1.00 81.50 103 TRP A N 1
ATOM 805 C CA . TRP A 1 103 ? 8.409 6.179 -1.773 1.00 81.50 103 TRP A CA 1
ATOM 806 C C . TRP A 1 103 ? 7.393 6.925 -2.641 1.00 81.50 103 TRP A C 1
ATOM 808 O O . TRP A 1 103 ? 7.704 7.290 -3.767 1.00 81.50 103 TRP A O 1
ATOM 818 N N . LEU A 1 104 ? 6.201 7.220 -2.126 1.00 77.69 104 LEU A N 1
ATOM 819 C CA . LEU A 1 104 ? 5.173 7.977 -2.838 1.00 77.69 104 LEU A CA 1
ATOM 820 C C . LEU A 1 104 ? 5.645 9.399 -3.159 1.00 77.69 104 LEU A C 1
ATOM 822 O O . LEU A 1 104 ? 5.410 9.875 -4.266 1.00 77.69 104 LEU A O 1
ATOM 826 N N . GLY A 1 105 ? 6.375 10.043 -2.244 1.00 80.12 105 GLY A N 1
ATOM 827 C CA . GLY A 1 105 ? 7.036 11.323 -2.499 1.00 80.12 105 GLY A CA 1
ATOM 828 C C . GLY A 1 105 ? 8.043 11.241 -3.649 1.00 80.12 105 GLY A C 1
ATOM 829 O O . GLY A 1 105 ? 7.992 12.064 -4.561 1.00 80.12 105 GLY A O 1
ATOM 830 N N . ILE A 1 106 ? 8.899 10.215 -3.656 1.00 81.62 106 ILE A N 1
ATOM 831 C CA . ILE A 1 106 ? 9.857 9.965 -4.746 1.00 81.62 106 ILE A CA 1
ATOM 832 C C . ILE A 1 106 ? 9.122 9.681 -6.062 1.00 81.62 106 ILE A C 1
ATOM 834 O O . ILE A 1 106 ? 9.476 10.242 -7.095 1.00 81.62 106 ILE A O 1
ATOM 838 N N . ALA A 1 107 ? 8.075 8.857 -6.037 1.00 75.81 107 ALA A N 1
ATOM 839 C CA . ALA A 1 107 ? 7.302 8.503 -7.222 1.00 75.81 107 ALA A CA 1
ATOM 840 C C . ALA A 1 107 ? 6.601 9.722 -7.833 1.00 75.81 107 ALA A C 1
ATOM 842 O O . ALA A 1 107 ? 6.639 9.912 -9.048 1.00 75.81 107 ALA A O 1
ATOM 843 N N . LEU A 1 108 ? 6.012 10.581 -6.996 1.00 77.25 108 LEU A N 1
ATOM 844 C CA . LEU A 1 108 ? 5.432 11.847 -7.433 1.00 77.25 108 LEU A CA 1
ATOM 845 C C . LEU A 1 108 ? 6.500 12.786 -7.986 1.00 77.25 108 LEU A C 1
ATOM 847 O O . LEU A 1 108 ? 6.280 13.369 -9.041 1.00 77.25 108 LEU A O 1
ATOM 851 N N . PHE A 1 109 ? 7.653 12.899 -7.324 1.00 81.19 109 PHE A N 1
ATOM 852 C CA . PHE A 1 109 ? 8.761 13.732 -7.790 1.00 81.19 109 PHE A CA 1
ATOM 853 C C . PHE A 1 109 ? 9.256 13.292 -9.173 1.00 81.19 109 PHE A C 1
ATOM 855 O O . PHE A 1 109 ? 9.375 14.115 -10.076 1.00 81.19 109 PHE A O 1
ATOM 862 N N . ILE A 1 110 ? 9.457 11.98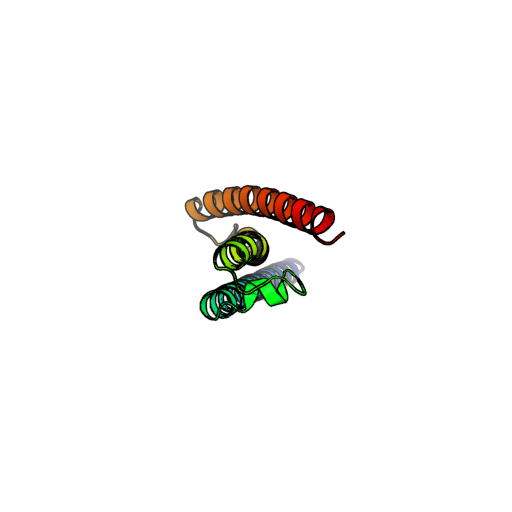5 -9.363 1.00 76.75 110 ILE A N 1
ATOM 863 C CA . ILE A 1 110 ? 9.839 11.385 -10.644 1.00 76.75 110 ILE A CA 1
ATOM 864 C C . ILE A 1 110 ? 8.766 11.651 -11.703 1.00 76.75 110 ILE A C 1
ATOM 866 O O . ILE A 1 110 ? 9.101 12.087 -12.800 1.00 76.75 110 ILE A O 1
ATOM 870 N N . LYS A 1 111 ? 7.482 11.447 -11.379 1.00 69.31 111 LYS A N 1
ATOM 871 C CA . LYS A 1 111 ? 6.377 11.707 -12.311 1.00 69.31 111 LYS A CA 1
ATOM 872 C C . LYS A 1 111 ? 6.341 13.176 -12.744 1.00 69.31 111 LYS A C 1
ATOM 874 O O . LYS A 1 111 ? 6.169 13.452 -13.923 1.00 69.31 111 LYS A O 1
ATOM 879 N N . LEU A 1 112 ? 6.550 14.105 -11.812 1.00 77.06 112 LEU A N 1
ATOM 880 C CA . LEU A 1 112 ? 6.537 15.550 -12.065 1.00 77.06 112 LEU A CA 1
ATOM 881 C C . LEU A 1 112 ? 7.731 16.014 -12.917 1.00 77.06 112 LEU A C 1
ATOM 883 O O . LEU A 1 112 ? 7.621 17.010 -13.627 1.00 77.06 112 LEU A O 1
ATOM 887 N N . PHE A 1 113 ? 8.859 15.300 -12.848 1.00 77.62 113 PHE A N 1
ATOM 888 C CA . PHE A 1 113 ? 10.060 15.587 -13.637 1.00 77.62 113 PHE A CA 1
ATOM 889 C C . PHE A 1 113 ? 10.085 14.880 -15.003 1.00 77.62 113 PHE A C 1
ATOM 891 O O . PHE A 1 113 ? 10.638 15.438 -15.944 1.00 77.62 113 PHE A O 1
ATOM 898 N N . LEU A 1 114 ? 9.514 13.671 -15.116 1.00 66.75 114 LEU A N 1
ATOM 899 C CA . LEU A 1 114 ? 9.485 12.869 -16.352 1.00 66.75 114 LEU A CA 1
ATOM 900 C C . LEU A 1 114 ? 8.292 13.171 -17.270 1.00 66.75 114 LEU A C 1
ATOM 902 O O . LEU A 1 114 ? 8.447 13.045 -18.477 1.00 66.75 114 LEU A O 1
ATOM 906 N N . LEU A 1 115 ? 7.115 13.528 -16.737 1.00 58.66 115 LEU A N 1
ATOM 907 C CA . LEU A 1 115 ? 5.941 13.918 -17.544 1.00 58.66 115 LEU A CA 1
ATOM 908 C C . LEU A 1 115 ? 5.909 15.434 -17.828 1.00 58.66 115 LEU A C 1
ATOM 910 O O . LEU A 1 115 ? 4.834 16.030 -17.912 1.00 58.66 115 LEU A O 1
ATOM 914 N N . LYS A 1 116 ? 7.076 16.073 -17.921 1.00 48.53 116 LYS A N 1
ATOM 915 C CA . LYS A 1 116 ? 7.189 17.484 -18.287 1.00 48.53 116 LYS A CA 1
ATOM 916 C C . LYS A 1 116 ? 7.565 17.641 -19.752 1.00 48.53 116 LYS A C 1
ATOM 918 O O . LYS A 1 116 ? 8.411 16.847 -20.213 1.00 48.53 116 LYS A O 1
#

Foldseek 3Di:
DVVVVVVVVVVVVVVVLLVVLVVLLVVLVVQVVVLVVCLVVLNLLCVLPPPDPSDNVSSVLSSLLSNLVSLLSNLVSVCSCCVVDDPVVNVVSVVSNVVSVVSNVVSVVCSVVVVD

Secondary structure (DSSP, 8-state):
-HHHHHHHHHHHHHHHHHHHHHHHHHHHHHHHHHHHHHHHTT-HHHHHSTT--S-HHHHHHHHHHHSHHHHHHHHHHHHHTTTTS-HHHHHHHHHHHHHHHHHHHHHHHHHHHH--